Protein AF-A0A975CK71-F1 (afdb_monomer)

Organism: NCBI:txid2816950

Nearest PDB structures (foldseek):
  4v8p-assembly4_GO  TM=2.551E-01  e=8.792E+00  Tetrahymena thermophila

Structure (mmCIF, N/CA/C/O backbone):
data_AF-A0A975CK71-F1
#
_entry.id   AF-A0A975CK71-F1
#
loop_
_atom_site.group_PDB
_atom_site.id
_atom_site.type_symbol
_atom_site.label_atom_id
_atom_site.label_alt_id
_atom_site.label_comp_id
_atom_site.label_asym_id
_atom_site.label_entity_id
_atom_site.label_seq_id
_atom_site.pdbx_PDB_ins_code
_atom_site.Cartn_x
_atom_site.Cartn_y
_atom_site.Cartn_z
_atom_site.occupancy
_atom_site.B_iso_or_equiv
_atom_site.auth_seq_id
_atom_site.auth_comp_id
_atom_site.auth_asym_id
_atom_site.auth_atom_id
_atom_site.pdbx_PDB_model_num
ATOM 1 N N . MET A 1 1 ? -36.640 5.475 6.761 1.00 58.59 1 MET A N 1
ATOM 2 C CA . MET A 1 1 ? -35.619 4.919 5.843 1.00 58.59 1 MET A CA 1
ATOM 3 C C . MET A 1 1 ? -35.697 3.401 5.918 1.00 58.59 1 MET A C 1
ATOM 5 O O . MET A 1 1 ? -35.892 2.896 7.014 1.00 58.59 1 MET A O 1
ATOM 9 N N . ARG A 1 2 ? -35.644 2.680 4.790 1.00 68.12 2 ARG A N 1
ATOM 10 C CA . ARG A 1 2 ? -35.627 1.202 4.810 1.00 68.12 2 ARG A CA 1
ATOM 11 C C . ARG A 1 2 ? -34.257 0.710 5.313 1.00 68.12 2 ARG A C 1
ATOM 13 O O . ARG A 1 2 ? -33.280 1.373 4.976 1.00 68.12 2 ARG A O 1
ATOM 20 N N . PRO A 1 3 ? -34.166 -0.407 6.059 1.00 77.38 3 PRO A N 1
ATOM 21 C CA . PRO A 1 3 ? -32.889 -0.963 6.523 1.00 77.38 3 PRO A CA 1
ATOM 22 C C . PRO A 1 3 ? -32.058 -1.524 5.361 1.00 77.38 3 PRO A C 1
ATOM 24 O O . PRO A 1 3 ? -32.642 -1.908 4.338 1.00 77.38 3 PRO A O 1
ATOM 27 N N . PHE A 1 4 ? -30.723 -1.477 5.441 1.00 78.75 4 PHE A N 1
ATOM 28 C CA . PHE A 1 4 ? -29.833 -2.049 4.418 1.00 78.75 4 PHE A CA 1
ATOM 29 C C . PHE A 1 4 ? -29.981 -3.566 4.374 1.00 78.75 4 PHE A C 1
ATOM 31 O O . PHE A 1 4 ? -30.106 -4.227 5.398 1.00 78.75 4 PHE A O 1
ATOM 38 N N . THR A 1 5 ? -29.984 -4.117 3.169 1.00 83.19 5 THR A N 1
ATOM 39 C CA . THR A 1 5 ? -30.008 -5.555 2.918 1.00 83.19 5 THR A CA 1
ATOM 40 C C . THR A 1 5 ? -28.645 -6.009 2.391 1.00 83.19 5 THR A C 1
ATOM 42 O O . THR A 1 5 ? -27.888 -5.190 1.868 1.00 83.19 5 THR A O 1
ATOM 45 N N . PRO A 1 6 ? -28.293 -7.301 2.517 1.00 80.88 6 PRO A N 1
ATOM 46 C CA . PRO A 1 6 ? -26.999 -7.813 2.062 1.00 80.88 6 PRO A CA 1
ATOM 47 C C . PRO A 1 6 ? -26.729 -7.579 0.568 1.00 80.88 6 PRO A C 1
ATOM 49 O O . PRO A 1 6 ? -25.573 -7.492 0.164 1.00 80.88 6 PRO A O 1
ATOM 52 N N . ASP A 1 7 ? -27.783 -7.480 -0.239 1.00 81.94 7 ASP A N 1
ATOM 53 C CA . ASP A 1 7 ? -27.722 -7.310 -1.692 1.00 81.94 7 ASP A CA 1
ATOM 54 C C . ASP A 1 7 ? -27.688 -5.831 -2.120 1.00 81.94 7 ASP A C 1
ATOM 56 O O . ASP A 1 7 ? -27.489 -5.523 -3.294 1.00 81.94 7 ASP A O 1
ATOM 60 N N . ASP A 1 8 ? -27.838 -4.897 -1.175 1.00 80.88 8 ASP A N 1
ATOM 61 C CA . ASP A 1 8 ? -27.745 -3.472 -1.468 1.00 80.88 8 ASP A CA 1
ATOM 62 C C . ASP A 1 8 ? -26.309 -3.062 -1.801 1.00 80.88 8 ASP A C 1
ATOM 64 O O . ASP A 1 8 ? -25.348 -3.517 -1.180 1.00 80.88 8 ASP A O 1
ATOM 68 N N . VAL A 1 9 ? -26.170 -2.133 -2.747 1.00 84.31 9 VAL A N 1
ATOM 69 C CA . VAL A 1 9 ? -24.885 -1.538 -3.122 1.00 84.31 9 VAL A CA 1
ATOM 70 C C . VAL A 1 9 ? -24.791 -0.142 -2.500 1.00 84.31 9 VAL A C 1
ATOM 72 O O . VAL A 1 9 ? -25.422 0.803 -2.992 1.00 84.31 9 VAL A O 1
ATOM 75 N N . PRO A 1 10 ? -24.059 0.026 -1.385 1.00 83.62 10 PRO A N 1
ATOM 76 C CA . PRO A 1 10 ? -23.845 1.335 -0.796 1.00 83.62 10 PRO A CA 1
ATOM 77 C C . PRO A 1 10 ? -22.909 2.168 -1.675 1.00 83.62 10 PRO A C 1
ATOM 79 O O . PRO A 1 10 ? -21.884 1.690 -2.164 1.00 83.62 10 PRO A O 1
ATOM 82 N N . ALA A 1 11 ? -23.233 3.447 -1.825 1.00 83.38 11 ALA A N 1
ATOM 83 C CA . ALA A 1 11 ? -22.405 4.443 -2.491 1.00 83.38 11 ALA A CA 1
ATOM 84 C C . ALA A 1 11 ? -22.159 5.622 -1.547 1.00 83.38 11 ALA A C 1
ATOM 86 O O . ALA A 1 11 ? -23.058 6.036 -0.817 1.00 83.38 11 ALA A O 1
ATOM 87 N N . LYS A 1 12 ? -20.935 6.157 -1.543 1.00 83.44 12 LYS A N 1
ATOM 88 C CA . LYS A 1 12 ? -20.590 7.325 -0.728 1.00 83.44 12 LYS A CA 1
ATOM 89 C C . LYS A 1 12 ? -21.330 8.562 -1.221 1.00 83.44 12 LYS A C 1
ATOM 91 O O . LYS A 1 12 ? -21.313 8.861 -2.411 1.00 83.44 12 LYS A O 1
ATOM 96 N N . ILE A 1 13 ? -21.868 9.329 -0.284 1.00 76.31 13 ILE A N 1
ATOM 97 C CA . ILE A 1 13 ? -22.289 10.706 -0.521 1.00 76.31 13 ILE A CA 1
ATOM 98 C C . ILE A 1 13 ? -21.034 11.565 -0.313 1.00 76.31 13 ILE A C 1
ATOM 100 O O . ILE A 1 13 ? -20.412 11.508 0.746 1.00 76.31 13 ILE A O 1
ATOM 104 N N . GLY A 1 14 ? -20.588 12.282 -1.347 1.00 60.97 14 GLY A N 1
ATOM 105 C CA . GLY A 1 14 ? -19.399 13.134 -1.251 1.00 60.97 14 GLY A CA 1
ATOM 106 C C . GLY A 1 14 ? -19.548 14.185 -0.145 1.00 60.97 14 GLY A C 1
ATOM 107 O O . GLY A 1 14 ? -20.605 14.796 -0.016 1.00 60.97 14 GLY A O 1
ATOM 108 N N . GLY A 1 15 ? -18.500 14.391 0.658 1.00 64.25 15 GLY A N 1
ATOM 109 C CA . GLY A 1 15 ? -18.511 15.341 1.772 1.00 64.25 15 GLY A CA 1
ATOM 110 C C . GLY A 1 15 ? -17.315 15.176 2.719 1.00 64.25 15 GLY A C 1
ATOM 111 O O . GLY A 1 15 ? -16.567 14.201 2.597 1.00 64.25 15 GLY A O 1
ATOM 112 N N . PRO A 1 16 ? -17.099 16.127 3.649 1.00 60.50 16 PRO A N 1
ATOM 113 C CA . PRO A 1 16 ? -16.027 16.044 4.635 1.00 60.50 16 PRO A CA 1
ATOM 114 C C . PRO A 1 16 ? -16.255 14.859 5.581 1.00 60.50 16 PRO A C 1
ATOM 116 O O . PRO A 1 16 ? -17.356 14.643 6.085 1.00 60.50 16 PRO A O 1
ATOM 119 N N . MET A 1 17 ? -15.204 14.076 5.813 1.00 66.19 17 MET A N 1
ATOM 120 C CA . MET A 1 17 ? -15.276 12.858 6.615 1.00 66.19 17 MET A CA 1
ATOM 121 C C . MET A 1 17 ? -15.319 13.212 8.111 1.00 66.19 17 MET A C 1
ATOM 123 O O . MET A 1 17 ? -14.368 13.818 8.605 1.00 66.19 17 MET A O 1
ATOM 127 N N . PRO A 1 18 ? -16.380 12.851 8.858 1.00 67.12 18 PRO A N 1
ATOM 128 C CA . PRO A 1 18 ? -16.488 13.249 10.255 1.00 67.12 18 PRO A CA 1
ATOM 129 C C . PRO A 1 18 ? -15.442 12.526 11.114 1.00 67.12 18 PRO A C 1
ATOM 131 O O . PRO A 1 18 ? -15.333 11.295 11.102 1.00 67.12 18 PRO A O 1
ATOM 134 N N . HIS A 1 19 ? -14.670 13.303 11.878 1.00 66.06 19 HIS A N 1
ATOM 135 C CA . HIS A 1 19 ? -13.569 12.802 12.709 1.00 66.06 19 HIS A CA 1
ATOM 136 C C . HIS A 1 19 ? -14.040 11.921 13.877 1.00 66.06 19 HIS A C 1
ATOM 138 O O . HIS A 1 19 ? -13.281 11.070 14.338 1.00 66.06 19 HIS A O 1
ATOM 144 N N . GLU A 1 20 ? -15.299 12.063 14.293 1.00 75.62 20 GLU A N 1
ATOM 145 C CA . GLU A 1 20 ? -15.920 11.348 15.418 1.00 75.62 20 GLU A CA 1
ATOM 146 C C . GLU A 1 20 ? -16.367 9.915 15.081 1.00 75.62 20 GLU A C 1
ATOM 148 O O . GLU A 1 20 ? -16.940 9.223 15.921 1.00 75.62 20 GLU A O 1
ATOM 153 N N . LEU A 1 21 ? -16.148 9.443 13.849 1.00 75.56 21 LEU A N 1
ATOM 154 C CA . LEU A 1 21 ? -16.497 8.071 13.491 1.00 75.56 21 LEU A CA 1
ATOM 155 C C . LEU A 1 21 ? -15.487 7.055 14.045 1.00 75.56 21 LEU A C 1
ATOM 157 O O . LEU A 1 21 ? -14.275 7.256 13.893 1.00 75.56 21 LEU A O 1
ATOM 161 N N . PRO A 1 22 ? -15.972 5.912 14.569 1.00 80.12 22 PRO A N 1
ATOM 162 C CA . PRO A 1 22 ? -15.142 4.750 14.855 1.00 80.12 22 PRO A CA 1
ATOM 163 C C . PRO A 1 22 ? -14.257 4.389 13.660 1.00 80.12 22 PRO A C 1
ATOM 165 O O . PRO A 1 22 ? -14.681 4.461 12.501 1.00 80.12 22 PRO A O 1
ATOM 168 N N . ILE A 1 23 ? -13.019 3.978 13.936 1.00 80.88 23 ILE A N 1
ATOM 169 C CA . ILE A 1 23 ? -12.019 3.696 12.898 1.00 80.88 23 ILE A CA 1
ATOM 170 C C . ILE A 1 23 ? -12.494 2.629 11.900 1.00 80.88 23 ILE A C 1
ATOM 172 O O . ILE A 1 23 ? -12.220 2.740 10.708 1.00 80.88 23 ILE A O 1
ATOM 176 N N . GLN A 1 24 ? -13.297 1.676 12.369 1.00 81.62 24 GLN A N 1
ATOM 177 C CA . GLN A 1 24 ? -13.903 0.606 11.582 1.00 81.62 24 GLN A CA 1
ATOM 178 C C . GLN A 1 24 ? -14.911 1.156 10.563 1.00 81.62 24 GLN A C 1
ATOM 180 O O . GLN A 1 24 ? -14.908 0.756 9.402 1.00 81.62 24 GLN A O 1
ATOM 185 N N . LEU A 1 25 ? -15.730 2.137 10.959 1.00 79.56 25 LEU A N 1
ATOM 186 C CA . LEU A 1 25 ? -16.690 2.788 10.061 1.00 79.56 25 LEU A CA 1
ATOM 187 C C . LEU A 1 25 ? -15.996 3.690 9.043 1.00 79.56 25 LEU A C 1
ATOM 189 O O . LEU A 1 25 ? -16.461 3.826 7.914 1.00 79.56 25 LEU A O 1
ATOM 193 N N . ARG A 1 26 ? -14.852 4.273 9.412 1.00 79.44 26 ARG A N 1
ATOM 194 C CA . ARG A 1 26 ? -14.010 5.025 8.477 1.00 79.44 26 ARG A CA 1
ATOM 195 C C . ARG A 1 26 ? -13.395 4.120 7.413 1.00 79.44 26 ARG A C 1
ATOM 197 O O . ARG A 1 26 ? -13.435 4.464 6.236 1.00 79.44 26 ARG A O 1
ATOM 204 N N . GLN A 1 27 ? -12.878 2.961 7.814 1.00 80.12 27 GLN A N 1
ATOM 205 C CA . GLN A 1 27 ? -12.380 1.942 6.885 1.00 80.12 27 GLN A CA 1
ATOM 206 C C . GLN A 1 27 ? -13.496 1.435 5.971 1.00 80.12 27 GLN A C 1
ATOM 208 O O . GLN A 1 27 ? -13.318 1.398 4.755 1.00 80.12 27 GLN A O 1
ATOM 213 N N . LEU A 1 28 ? -14.673 1.149 6.538 1.00 82.62 28 LEU A N 1
ATOM 214 C CA . LEU A 1 28 ? -15.844 0.779 5.755 1.00 82.62 28 LEU A CA 1
ATOM 215 C C . LEU A 1 28 ? -16.182 1.857 4.726 1.00 82.62 28 LEU A C 1
ATOM 217 O O . LEU A 1 28 ? -16.344 1.539 3.552 1.00 82.62 28 LEU A O 1
ATOM 221 N N . LEU A 1 29 ? -16.228 3.130 5.137 1.00 80.56 29 LEU A N 1
ATOM 222 C CA . LEU A 1 29 ? -16.451 4.233 4.213 1.00 80.56 29 LEU A CA 1
ATOM 223 C C . LEU A 1 29 ? -15.431 4.181 3.092 1.00 80.56 29 LEU A C 1
ATOM 225 O O . LEU A 1 29 ? -15.866 4.114 1.957 1.00 80.56 29 LEU A O 1
ATOM 229 N N . VAL A 1 30 ? -14.120 4.132 3.360 1.00 80.31 30 VAL A N 1
ATOM 230 C CA . VAL A 1 30 ? -13.074 4.036 2.319 1.00 80.31 30 VAL A CA 1
ATOM 231 C C . VAL A 1 30 ? -13.395 2.955 1.280 1.00 80.31 30 VAL A C 1
ATOM 233 O O . VAL A 1 30 ? -13.313 3.243 0.088 1.00 80.31 30 VAL A O 1
ATOM 236 N N . MET A 1 31 ? -13.871 1.790 1.713 1.00 80.19 31 MET A N 1
ATOM 237 C CA . MET A 1 31 ? -14.202 0.654 0.846 1.00 80.19 31 MET A CA 1
ATOM 238 C C . MET A 1 31 ? -15.536 0.795 0.095 1.00 80.19 31 MET A C 1
ATOM 240 O O . MET A 1 31 ? -15.698 0.214 -0.976 1.00 80.19 31 MET A O 1
ATOM 244 N N . VAL A 1 32 ? -16.481 1.584 0.612 1.00 82.94 32 VAL A N 1
ATOM 245 C CA . VAL A 1 32 ? -17.738 1.908 -0.071 1.00 82.94 32 VAL A CA 1
ATOM 246 C C . VAL A 1 32 ? -17.441 2.800 -1.282 1.00 82.94 32 VAL A C 1
ATOM 248 O O . VAL A 1 32 ? -16.995 3.943 -1.150 1.00 82.94 32 VAL A O 1
ATOM 251 N N . ASN A 1 33 ? -17.689 2.276 -2.480 1.00 76.94 33 ASN A N 1
ATOM 252 C CA . ASN A 1 33 ? -17.453 2.958 -3.756 1.00 76.94 33 ASN A CA 1
ATOM 253 C C . ASN A 1 33 ? -18.640 2.861 -4.733 1.00 76.94 33 ASN A C 1
ATOM 255 O O . ASN A 1 33 ? -18.518 3.303 -5.871 1.00 76.94 33 ASN A O 1
ATOM 259 N N . GLY A 1 34 ? -19.773 2.282 -4.318 1.00 77.06 34 GLY A N 1
ATOM 260 C CA . GLY A 1 34 ? -20.923 2.073 -5.200 1.00 77.06 34 GLY A CA 1
ATOM 261 C C . GLY A 1 34 ? -20.786 0.892 -6.164 1.00 77.06 34 GLY A C 1
ATOM 262 O O . GLY A 1 34 ? -21.580 0.800 -7.093 1.00 77.06 34 GLY A O 1
ATOM 263 N N . SER A 1 35 ? -19.796 0.007 -5.988 1.00 77.12 35 SER A N 1
ATOM 264 C CA . SER A 1 35 ? -19.597 -1.164 -6.863 1.00 77.12 35 SER A CA 1
ATOM 265 C C . SER A 1 35 ? -19.743 -2.513 -6.160 1.00 77.12 35 SER A C 1
ATOM 267 O O . SER A 1 35 ? -19.926 -3.514 -6.841 1.00 77.12 35 SER A O 1
ATOM 269 N N . ARG A 1 36 ? -19.633 -2.560 -4.828 1.00 81.19 36 ARG A N 1
ATOM 270 C CA . ARG A 1 36 ? -19.696 -3.800 -4.037 1.00 81.19 36 ARG A CA 1
ATOM 271 C C . ARG A 1 36 ? -20.958 -3.831 -3.194 1.00 81.19 36 ARG A C 1
ATOM 273 O O . ARG A 1 36 ? -21.323 -2.810 -2.613 1.00 81.19 36 ARG A O 1
ATOM 280 N N . SER A 1 37 ? -21.582 -4.997 -3.102 1.00 84.62 37 SER A N 1
ATOM 281 C CA . SER A 1 37 ? -22.727 -5.237 -2.223 1.00 84.62 37 SER A CA 1
ATOM 282 C C . SER A 1 37 ? -22.327 -5.220 -0.743 1.00 84.62 37 SER A C 1
ATOM 284 O O . SER A 1 37 ? -21.169 -5.463 -0.389 1.00 84.62 37 SER A O 1
ATOM 286 N N . VAL A 1 38 ? -23.288 -4.982 0.154 1.00 84.06 38 VAL A N 1
ATOM 287 C CA . VAL A 1 38 ? -23.079 -5.082 1.610 1.00 84.06 38 VAL A CA 1
ATOM 288 C C . VAL A 1 38 ? -22.519 -6.455 1.996 1.00 84.06 38 VAL A C 1
ATOM 290 O O . VAL A 1 38 ? -21.614 -6.534 2.824 1.00 84.06 38 VAL A O 1
ATOM 293 N N . ARG A 1 39 ? -22.991 -7.536 1.365 1.00 82.31 39 ARG A N 1
ATOM 294 C CA . ARG A 1 39 ? -22.497 -8.901 1.593 1.00 82.31 39 ARG A CA 1
ATOM 295 C C . ARG A 1 39 ? -21.013 -9.036 1.264 1.00 82.31 39 ARG A C 1
ATOM 297 O O . ARG A 1 39 ? -20.262 -9.575 2.073 1.00 82.31 39 ARG A O 1
ATOM 304 N N . GLU A 1 40 ? -20.580 -8.520 0.117 1.00 82.12 40 GLU A N 1
ATOM 305 C CA . GLU A 1 40 ? -19.164 -8.523 -0.266 1.00 82.12 40 GLU A CA 1
ATOM 306 C C . GLU A 1 40 ? -18.326 -7.675 0.696 1.00 82.12 40 GLU A C 1
ATOM 308 O O . GLU A 1 40 ? -17.242 -8.091 1.104 1.00 82.12 40 GLU A O 1
ATOM 313 N N . LEU A 1 41 ? -18.846 -6.518 1.119 1.00 83.81 41 LEU A N 1
ATOM 314 C CA . LEU A 1 41 ? -18.185 -5.647 2.093 1.00 83.81 41 LEU A CA 1
ATOM 315 C C . LEU A 1 41 ? -18.006 -6.315 3.463 1.00 83.81 41 LEU A C 1
ATOM 317 O O . LEU A 1 41 ? -16.935 -6.203 4.056 1.00 83.81 41 LEU A O 1
ATOM 321 N N . LEU A 1 42 ? -19.009 -7.059 3.933 1.00 83.81 42 LEU A N 1
ATOM 322 C CA . LEU A 1 42 ? -18.936 -7.836 5.174 1.00 83.81 42 LEU A CA 1
ATOM 323 C C . LEU A 1 42 ? -17.983 -9.033 5.048 1.00 83.81 42 LEU A C 1
ATOM 325 O O . LEU A 1 42 ? -17.244 -9.338 5.984 1.00 83.81 42 LEU A O 1
ATOM 329 N N . SER A 1 43 ? -17.942 -9.678 3.878 1.00 84.00 43 SER A N 1
ATOM 330 C CA . SER A 1 43 ? -17.073 -10.836 3.626 1.00 84.00 43 SER A CA 1
ATOM 331 C C . SER A 1 43 ? -15.573 -10.511 3.671 1.00 84.00 43 SER A C 1
ATOM 333 O O . SER A 1 43 ? -14.758 -11.400 3.895 1.00 84.00 43 SER A O 1
ATOM 335 N N . MET A 1 44 ? -15.200 -9.232 3.542 1.00 80.00 44 MET A N 1
ATOM 336 C CA . MET A 1 44 ? -13.811 -8.771 3.667 1.00 80.00 44 MET A CA 1
ATOM 337 C C . MET A 1 44 ? -13.279 -8.754 5.109 1.00 80.00 44 MET A C 1
ATOM 339 O O . MET A 1 44 ? -12.121 -8.405 5.325 1.00 80.00 44 MET A O 1
ATOM 343 N N . GLY A 1 45 ? -14.089 -9.146 6.099 1.00 70.06 45 GLY A N 1
ATOM 344 C CA . GLY A 1 45 ? -13.604 -9.426 7.453 1.00 70.06 45 GLY A CA 1
ATOM 345 C C . GLY A 1 45 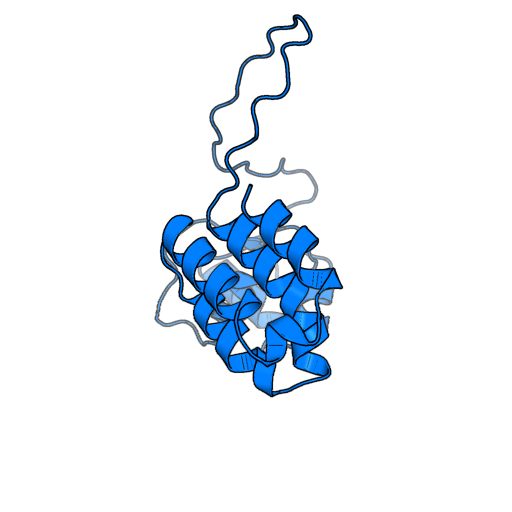? -13.274 -8.185 8.286 1.00 70.06 45 GLY A C 1
ATOM 346 O O . GLY A 1 45 ? -12.445 -8.259 9.196 1.00 70.06 45 GLY A O 1
ATOM 347 N N . LEU A 1 46 ? -13.915 -7.044 8.007 1.00 75.12 46 LEU A N 1
ATOM 348 C CA . LEU A 1 46 ? -13.797 -5.848 8.844 1.00 75.12 46 LEU A CA 1
ATOM 349 C C . LEU A 1 46 ? -14.352 -6.138 10.247 1.00 75.12 46 LEU A C 1
ATOM 351 O O . LEU A 1 46 ? -15.560 -6.265 10.446 1.00 75.12 46 LEU A O 1
ATOM 355 N N . ARG A 1 47 ? -13.463 -6.240 11.241 1.00 73.69 47 ARG A N 1
ATOM 356 C CA . ARG A 1 47 ? -13.861 -6.486 12.634 1.00 73.69 47 ARG A CA 1
ATOM 357 C C . ARG A 1 47 ? -14.746 -5.349 13.144 1.00 73.69 47 ARG A C 1
ATOM 359 O O . ARG A 1 47 ? -14.339 -4.193 13.099 1.00 73.69 47 ARG A O 1
ATOM 366 N N . GLY A 1 48 ? -15.918 -5.690 13.678 1.00 72.94 48 GLY A N 1
ATOM 367 C CA . GLY A 1 48 ? -16.859 -4.723 14.256 1.00 72.94 48 GLY A CA 1
ATOM 368 C C . GLY A 1 48 ? -17.705 -3.962 13.232 1.00 72.94 48 GLY A C 1
ATOM 369 O O . GLY A 1 48 ? -18.305 -2.951 13.585 1.00 72.94 48 GLY A O 1
ATOM 370 N N . VAL A 1 49 ? -17.741 -4.420 11.976 1.00 79.56 49 VAL A N 1
ATOM 371 C CA . VAL A 1 49 ? -18.684 -3.935 10.967 1.00 79.56 49 VAL A CA 1
ATOM 372 C C . VAL A 1 49 ? -19.815 -4.944 10.822 1.00 79.56 49 VAL A C 1
ATOM 374 O O . VAL A 1 49 ? -19.587 -6.104 10.491 1.00 79.56 49 VAL A O 1
ATOM 377 N N . GLU A 1 50 ? -21.038 -4.480 11.045 1.00 85.25 50 GLU A N 1
ATOM 378 C CA . GLU A 1 50 ? -22.258 -5.275 10.929 1.00 85.25 50 GLU A CA 1
ATOM 379 C C . GLU A 1 50 ? -23.232 -4.602 9.960 1.00 85.25 50 GLU A C 1
ATOM 381 O O . GLU A 1 50 ? -23.034 -3.462 9.541 1.00 85.25 50 GLU A O 1
ATOM 386 N N . LEU A 1 51 ? -24.327 -5.282 9.614 1.00 82.38 51 LEU A N 1
ATOM 387 C CA . LEU A 1 51 ? -25.367 -4.722 8.744 1.00 82.38 51 LEU A CA 1
ATOM 388 C C . LEU A 1 51 ? -25.866 -3.352 9.257 1.00 82.38 51 LEU A C 1
ATOM 390 O O . LEU A 1 51 ? -25.974 -2.397 8.491 1.00 82.38 51 LEU A O 1
ATOM 394 N N . ALA A 1 52 ? -26.040 -3.225 10.578 1.00 83.38 52 ALA A N 1
ATOM 395 C CA . ALA A 1 52 ? -26.464 -1.993 11.246 1.00 83.38 52 ALA A CA 1
ATOM 396 C C . ALA A 1 52 ? -25.481 -0.817 11.067 1.00 83.38 52 ALA A C 1
ATOM 398 O O . ALA A 1 52 ? -25.872 0.349 11.156 1.00 83.38 52 ALA A O 1
ATOM 399 N N . SER A 1 53 ? -24.204 -1.094 10.781 1.00 83.81 53 SER A N 1
ATOM 400 C CA . SER A 1 53 ? -23.203 -0.066 10.489 1.00 83.81 53 SER A CA 1
ATOM 401 C C . SER A 1 53 ? -23.534 0.709 9.210 1.00 83.81 53 SER A C 1
ATOM 403 O O . SER A 1 53 ? -23.307 1.917 9.146 1.00 83.81 53 SER A O 1
ATOM 405 N N . PHE A 1 54 ? -24.112 0.044 8.206 1.00 83.12 54 PHE A N 1
ATOM 406 C CA . PHE A 1 54 ? -24.522 0.677 6.950 1.00 83.12 54 PHE A CA 1
ATOM 407 C C . PHE A 1 54 ? -25.740 1.579 7.153 1.00 83.12 54 PHE A C 1
ATOM 409 O O . PHE A 1 54 ? -25.775 2.699 6.642 1.00 83.12 54 PHE A O 1
ATOM 416 N N . ASP A 1 55 ? -26.696 1.144 7.974 1.00 81.25 55 ASP A N 1
ATOM 417 C CA . ASP A 1 55 ? -27.837 1.973 8.362 1.00 81.25 55 ASP A CA 1
ATOM 418 C C . ASP A 1 55 ? -27.393 3.233 9.108 1.00 81.25 55 ASP A C 1
ATOM 420 O O . ASP A 1 55 ? -27.837 4.334 8.778 1.00 81.25 55 ASP A O 1
ATOM 424 N N . MET A 1 56 ? -26.450 3.104 10.045 1.00 81.25 56 MET A N 1
ATOM 425 C CA . MET A 1 56 ? -25.893 4.243 10.777 1.00 81.25 56 MET A CA 1
ATOM 426 C C . MET A 1 56 ? -25.178 5.235 9.849 1.00 81.25 56 MET A C 1
ATOM 428 O O . MET A 1 56 ? -25.377 6.446 9.959 1.00 81.25 56 MET A O 1
ATOM 432 N N . LEU A 1 57 ? -24.361 4.743 8.913 1.00 81.75 57 LEU A N 1
ATOM 433 C CA . LEU A 1 57 ? -23.683 5.592 7.929 1.00 81.75 57 LEU A CA 1
ATOM 434 C C . LEU A 1 57 ? -24.675 6.285 6.988 1.00 81.75 57 LEU A C 1
ATOM 436 O O . LEU A 1 57 ? -24.445 7.426 6.583 1.00 81.75 57 LEU A O 1
ATOM 440 N N . SER A 1 58 ? -25.786 5.628 6.662 1.00 82.19 58 SER A N 1
ATOM 441 C CA . SER A 1 58 ? -26.816 6.208 5.806 1.00 82.19 58 SER A CA 1
ATOM 442 C C . SER A 1 58 ? -27.649 7.268 6.518 1.00 82.19 58 SER A C 1
ATOM 444 O O . SER A 1 58 ? -27.893 8.330 5.951 1.00 82.19 58 SER A O 1
ATOM 446 N N . GLN A 1 59 ? -27.997 7.043 7.787 1.00 80.12 59 GLN A N 1
ATOM 447 C CA . GLN A 1 59 ? -28.650 8.048 8.632 1.00 80.12 59 GLN A CA 1
ATOM 448 C C . GLN A 1 59 ? -27.777 9.291 8.830 1.00 80.12 59 GLN A C 1
ATOM 450 O O . GLN A 1 59 ? -28.290 10.404 8.886 1.00 80.12 59 GLN A O 1
ATOM 455 N N . ARG A 1 60 ? -26.452 9.113 8.884 1.00 75.12 60 ARG A N 1
ATOM 456 C CA . ARG A 1 60 ? -25.482 10.216 8.933 1.00 75.12 60 ARG A CA 1
ATOM 457 C C . ARG A 1 60 ? -25.247 10.891 7.577 1.00 75.12 60 ARG A C 1
ATOM 459 O O . ARG A 1 60 ? -24.408 11.780 7.493 1.00 75.12 60 ARG A O 1
ATOM 466 N N . GLY A 1 61 ? -25.954 10.475 6.524 1.00 76.38 61 GLY A N 1
ATOM 467 C CA . GLY A 1 61 ? -25.834 11.060 5.189 1.00 76.38 61 GLY A CA 1
ATOM 468 C C . GLY A 1 61 ? -24.478 10.811 4.529 1.00 76.38 61 GLY A C 1
ATOM 469 O O . GLY A 1 61 ? -24.078 11.582 3.666 1.00 76.38 61 GLY A O 1
ATOM 470 N N . LEU A 1 62 ? -23.760 9.757 4.929 1.00 81.19 62 LEU A N 1
ATOM 471 C CA . LEU A 1 62 ? -22.426 9.437 4.408 1.00 81.19 62 LEU A CA 1
ATOM 472 C C . LEU A 1 62 ? -22.475 8.412 3.280 1.00 81.19 62 LEU A C 1
ATOM 474 O O . LEU A 1 62 ? -21.587 8.378 2.428 1.00 81.19 62 LEU A O 1
ATOM 478 N N . ILE A 1 63 ? -23.512 7.574 3.270 1.00 82.69 63 ILE A N 1
ATOM 479 C CA . ILE A 1 63 ? -23.773 6.625 2.194 1.00 82.69 63 ILE A CA 1
ATOM 480 C C . ILE A 1 63 ? -25.247 6.655 1.796 1.0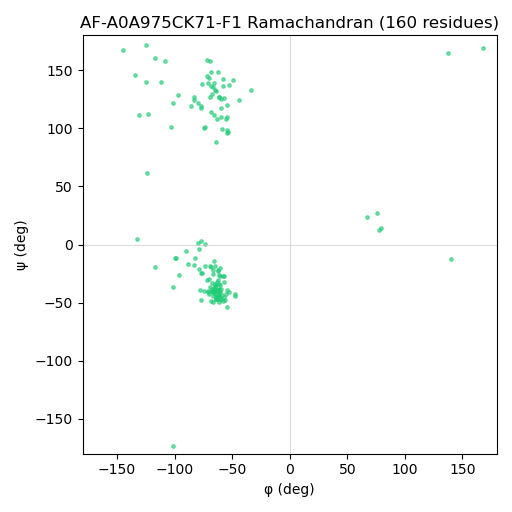0 82.69 63 ILE A C 1
ATOM 482 O O . ILE A 1 63 ? -26.137 6.810 2.634 1.00 82.69 63 ILE A O 1
ATOM 486 N N . HIS A 1 64 ? -25.516 6.458 0.514 1.00 83.12 64 HIS A N 1
ATOM 487 C CA . HIS A 1 64 ? -26.852 6.180 0.016 1.00 83.12 64 HIS A CA 1
ATOM 488 C C . HIS A 1 64 ? -26.897 4.795 -0.614 1.00 83.12 64 HIS A C 1
ATOM 490 O O . HIS A 1 64 ? -25.882 4.207 -0.991 1.00 83.12 64 HIS A O 1
ATOM 496 N N . ARG A 1 65 ? -28.111 4.275 -0.736 1.00 75.94 65 ARG A N 1
ATOM 497 C CA . ARG A 1 65 ? -28.378 3.068 -1.502 1.00 75.94 65 ARG A CA 1
ATOM 498 C C . ARG A 1 65 ? -28.358 3.462 -2.975 1.00 75.94 65 ARG A C 1
ATOM 500 O O . ARG A 1 65 ? -29.134 4.331 -3.384 1.00 75.94 65 ARG A O 1
ATOM 507 N N . ALA A 1 66 ? -27.434 2.918 -3.758 1.00 63.91 66 ALA A N 1
ATOM 508 C CA . ALA A 1 66 ? -27.483 3.101 -5.199 1.00 63.91 66 ALA A CA 1
ATOM 509 C C . ALA A 1 66 ? -28.630 2.228 -5.717 1.00 63.91 66 ALA A C 1
ATOM 511 O O . ALA A 1 66 ? -28.513 1.008 -5.788 1.00 63.91 66 ALA A O 1
ATOM 512 N N . SER A 1 67 ? -29.780 2.842 -6.001 1.00 50.03 67 SER A N 1
ATOM 513 C CA . SER A 1 67 ? -30.869 2.136 -6.674 1.00 50.03 67 SER A CA 1
ATOM 514 C C . SER A 1 67 ? -30.352 1.695 -8.040 1.00 50.03 67 SER A C 1
ATOM 516 O O . SER A 1 67 ? -29.829 2.528 -8.786 1.00 50.03 67 SER A O 1
ATOM 518 N N . ALA A 1 68 ? -30.473 0.402 -8.351 1.00 44.75 68 ALA A N 1
ATOM 519 C CA . ALA A 1 68 ? -30.147 -0.157 -9.658 1.00 44.75 68 ALA A CA 1
ATOM 520 C C . ALA A 1 68 ? -30.924 0.621 -10.734 1.00 44.75 68 ALA A C 1
ATOM 522 O O . ALA A 1 68 ? -32.127 0.435 -10.894 1.00 44.75 68 ALA A O 1
ATOM 523 N N . GLY A 1 69 ? -30.267 1.583 -11.384 1.00 40.06 69 GLY A N 1
ATOM 524 C CA . GLY A 1 69 ? -30.899 2.499 -12.336 1.00 40.06 69 GLY A CA 1
ATOM 525 C C . GLY A 1 69 ? -30.433 3.955 -12.264 1.00 40.06 69 GLY A C 1
ATOM 526 O O . GLY A 1 69 ? -30.703 4.705 -13.197 1.00 40.06 69 GLY A O 1
ATOM 527 N N . ALA A 1 70 ? -29.709 4.378 -11.223 1.00 36.53 70 ALA A N 1
ATOM 528 C CA . ALA A 1 70 ? -29.099 5.708 -11.220 1.00 36.53 70 ALA A CA 1
ATOM 529 C C . ALA A 1 70 ? -27.761 5.678 -11.988 1.00 36.53 70 ALA A C 1
ATOM 531 O O . ALA A 1 70 ? -26.895 4.867 -11.644 1.00 36.53 70 ALA A O 1
ATOM 532 N N . PRO A 1 71 ? -27.565 6.527 -13.019 1.00 39.56 71 PRO A N 1
ATOM 533 C CA . PRO A 1 71 ? -26.293 6.605 -13.722 1.00 39.56 71 PRO A CA 1
ATOM 534 C C . PRO A 1 71 ? -25.193 6.948 -12.710 1.00 39.56 71 PRO A C 1
ATOM 536 O O . PRO A 1 71 ? -25.445 7.729 -11.787 1.00 39.56 71 PRO A O 1
ATOM 539 N N . PRO A 1 72 ? -23.985 6.373 -12.849 1.00 42.38 72 PRO A N 1
ATOM 540 C CA . PRO A 1 72 ? -22.888 6.686 -11.950 1.00 42.38 72 PRO A CA 1
ATOM 541 C C . PRO A 1 72 ? -22.704 8.199 -11.968 1.00 42.38 72 PRO A C 1
ATOM 543 O O . PRO A 1 72 ? -22.479 8.782 -13.033 1.00 42.38 72 PRO A O 1
ATOM 546 N N . VAL A 1 73 ? -22.844 8.835 -10.802 1.00 44.94 73 VAL A N 1
ATOM 547 C CA . VAL A 1 73 ? -22.513 10.246 -10.616 1.00 44.94 73 VAL A CA 1
ATOM 548 C C . VAL A 1 73 ? -21.013 10.347 -10.851 1.00 44.94 73 VAL A C 1
ATOM 550 O O . VAL A 1 73 ? -20.193 10.178 -9.952 1.00 44.94 73 VAL A O 1
ATOM 553 N N . ARG A 1 74 ? -20.660 10.541 -12.124 1.00 40.94 74 ARG A N 1
ATOM 554 C CA . ARG A 1 74 ? -19.356 10.998 -12.562 1.00 40.94 74 ARG A CA 1
ATOM 555 C C . ARG A 1 74 ? -19.126 12.298 -11.812 1.00 40.94 74 ARG A C 1
ATOM 557 O O . ARG A 1 74 ? -19.766 13.305 -12.107 1.00 40.94 74 ARG A O 1
ATOM 564 N N . ALA A 1 75 ? -18.217 12.262 -10.843 1.00 42.12 75 ALA A N 1
ATOM 565 C CA . ALA A 1 75 ? -17.496 13.457 -10.450 1.00 42.12 75 ALA A CA 1
ATOM 566 C C . ALA A 1 75 ? -17.075 14.159 -11.747 1.00 42.12 75 ALA A C 1
ATOM 568 O O . ALA A 1 75 ? -16.529 13.510 -12.643 1.00 42.12 75 ALA A O 1
ATOM 569 N N . ALA A 1 76 ? -17.457 15.426 -11.885 1.00 42.06 76 ALA A N 1
ATOM 570 C CA . ALA A 1 76 ? -17.280 16.208 -13.094 1.00 42.06 76 ALA A CA 1
ATOM 571 C C . ALA A 1 76 ? -15.809 16.186 -13.540 1.00 42.06 76 ALA A C 1
ATOM 573 O O . ALA A 1 76 ? -14.980 16.948 -13.053 1.00 42.06 76 ALA A O 1
ATOM 574 N N . MET A 1 77 ? -15.491 15.298 -14.478 1.00 37.91 77 MET A N 1
ATOM 575 C CA . MET A 1 77 ? -14.375 15.474 -15.393 1.00 37.91 77 MET A CA 1
ATOM 576 C C . MET A 1 77 ? -14.899 16.356 -16.528 1.00 37.91 77 MET A C 1
ATOM 578 O O . MET A 1 77 ? -15.938 16.015 -17.104 1.00 37.91 77 MET A O 1
ATOM 582 N N . PRO A 1 78 ? -14.232 17.471 -16.868 1.00 40.44 78 PRO A N 1
ATOM 583 C CA . PRO A 1 78 ? -14.582 18.210 -18.068 1.00 40.44 78 PRO A CA 1
ATOM 584 C C . PRO A 1 78 ? -14.417 17.274 -19.272 1.00 40.44 78 PRO A C 1
ATOM 586 O O . PRO A 1 78 ? -13.383 16.629 -19.450 1.00 40.44 78 PRO A O 1
ATOM 589 N N . ALA A 1 79 ? -15.486 17.144 -20.052 1.00 43.09 79 ALA A N 1
ATOM 590 C CA . ALA A 1 79 ? -15.526 16.316 -21.245 1.00 43.09 79 ALA A CA 1
ATOM 591 C C . ALA A 1 79 ? -14.609 16.908 -22.330 1.00 43.09 79 ALA A C 1
ATOM 593 O O . ALA A 1 79 ? -14.771 18.085 -22.659 1.00 43.09 79 ALA A O 1
ATOM 594 N N . PRO A 1 80 ? -13.704 16.132 -22.953 1.00 43.22 80 PRO A N 1
ATOM 595 C CA . PRO A 1 80 ? -13.181 16.511 -24.247 1.00 43.22 80 PRO A CA 1
ATOM 596 C C . PRO A 1 80 ? -14.211 16.122 -25.309 1.00 43.22 80 PRO A C 1
ATOM 598 O O . PRO A 1 80 ? -14.621 14.964 -25.422 1.00 43.22 80 PRO A O 1
ATOM 601 N N . ALA A 1 81 ? -14.652 17.132 -26.054 1.00 41.62 81 ALA A N 1
ATOM 602 C CA . ALA A 1 81 ? -15.456 16.982 -27.250 1.00 41.62 81 ALA A CA 1
ATOM 603 C C . ALA A 1 81 ? -14.779 16.010 -28.226 1.00 41.62 81 ALA A C 1
ATOM 605 O O . ALA A 1 81 ? -13.565 16.045 -28.436 1.00 41.62 81 ALA A O 1
ATOM 606 N N . GLN A 1 82 ? -15.591 15.133 -28.809 1.00 48.94 82 GLN A N 1
ATOM 607 C CA . GLN A 1 82 ? -15.188 14.287 -29.918 1.00 48.94 82 GLN A CA 1
ATOM 608 C C . GLN A 1 82 ? -14.899 15.183 -31.122 1.00 48.94 82 GLN A C 1
ATOM 610 O O . GLN A 1 82 ? -15.818 15.752 -31.706 1.00 48.94 82 GLN A O 1
ATOM 615 N N . THR A 1 83 ? -13.632 15.257 -31.510 1.00 38.91 83 THR A N 1
ATOM 616 C CA . THR A 1 83 ? -13.240 15.667 -32.855 1.00 38.91 83 THR A CA 1
ATOM 617 C C . THR A 1 83 ? -12.406 14.535 -33.430 1.00 38.91 83 THR A C 1
ATOM 619 O O . THR A 1 83 ? -11.333 14.209 -32.926 1.00 38.91 83 THR A O 1
ATOM 622 N N . ALA A 1 84 ? -12.952 13.880 -34.449 1.00 49.47 84 ALA A N 1
ATOM 623 C CA . ALA A 1 84 ? -12.254 12.890 -35.250 1.00 49.47 84 ALA A CA 1
ATOM 624 C C . ALA A 1 84 ? -11.147 13.557 -36.092 1.00 49.47 84 ALA A C 1
ATOM 626 O O . ALA A 1 84 ? -11.417 14.598 -36.688 1.00 49.47 84 ALA A O 1
ATOM 627 N N . ALA A 1 85 ? -9.960 12.921 -36.143 1.00 36.12 85 ALA A N 1
ATOM 628 C CA . ALA A 1 85 ? -8.880 12.954 -37.164 1.00 36.12 85 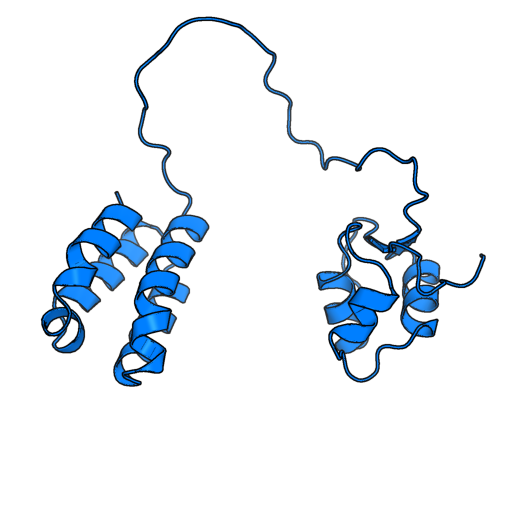ALA A CA 1
ATOM 629 C C . ALA A 1 85 ? -7.462 13.024 -36.532 1.00 36.12 85 ALA A C 1
ATOM 631 O O . ALA A 1 85 ? -7.326 13.482 -35.400 1.00 36.12 85 ALA A O 1
ATOM 632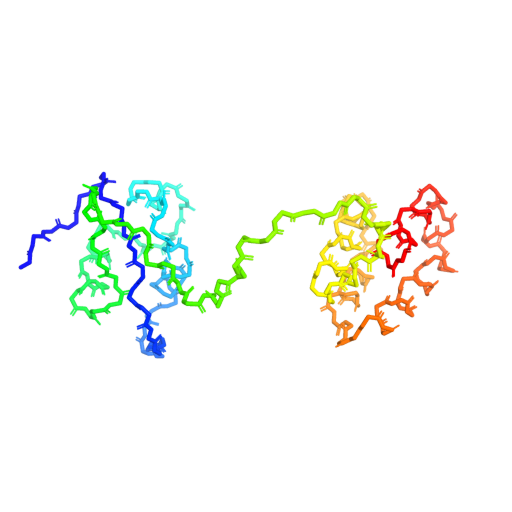 N N . PRO A 1 86 ? -6.384 12.748 -37.296 1.00 44.81 86 PRO A N 1
ATOM 633 C CA . PRO A 1 86 ? -5.836 11.466 -37.771 1.00 44.81 86 PRO A CA 1
ATOM 634 C C . PRO A 1 86 ? -4.603 11.042 -36.900 1.00 44.81 86 PRO A C 1
ATOM 636 O O . PRO A 1 86 ? -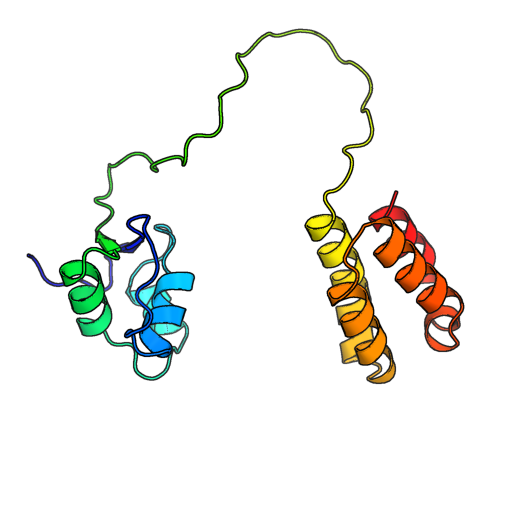4.366 11.673 -35.870 1.00 44.81 86 PRO A O 1
ATOM 639 N N . PRO A 1 87 ? -3.829 9.967 -37.196 1.00 48.88 87 PRO A N 1
ATOM 640 C CA . PRO A 1 87 ? -2.899 9.381 -36.229 1.00 48.88 87 PRO A CA 1
ATOM 641 C C . PRO A 1 87 ? -1.665 10.274 -36.071 1.00 48.88 87 PRO A C 1
ATOM 643 O O . PRO A 1 87 ? -0.759 10.257 -36.901 1.00 48.88 87 PRO A O 1
ATOM 646 N N . GLN A 1 88 ? -1.625 11.067 -35.004 1.00 38.91 88 GLN A N 1
ATOM 647 C CA . GLN A 1 88 ? -0.422 11.790 -34.615 1.00 38.91 88 GLN A CA 1
ATOM 648 C C . GLN A 1 88 ? 0.327 11.011 -33.539 1.00 38.91 88 GLN A C 1
ATOM 650 O O . GLN A 1 88 ? -0.243 10.553 -32.549 1.00 38.91 88 GLN A O 1
ATOM 655 N N . ALA A 1 89 ? 1.613 10.831 -33.828 1.00 41.62 89 ALA A N 1
ATOM 656 C CA . ALA A 1 89 ? 2.621 10.114 -33.075 1.00 41.62 89 ALA A CA 1
ATOM 657 C C . ALA A 1 89 ? 2.438 10.204 -31.554 1.00 41.62 89 ALA A C 1
ATOM 659 O O . ALA A 1 89 ? 2.251 11.283 -30.992 1.00 41.62 89 ALA A O 1
ATOM 660 N N . ALA A 1 90 ? 2.537 9.042 -30.906 1.00 41.84 90 ALA A N 1
ATOM 661 C CA . ALA A 1 90 ? 2.516 8.879 -29.463 1.00 41.84 90 ALA A CA 1
ATOM 662 C C . ALA A 1 90 ? 3.582 9.763 -28.794 1.00 41.84 90 ALA A C 1
ATOM 664 O O . ALA A 1 90 ? 4.743 9.379 -28.669 1.00 41.84 90 ALA A O 1
ATOM 665 N N . ALA A 1 91 ? 3.179 10.948 -28.338 1.00 37.66 91 ALA A N 1
ATOM 666 C CA . ALA A 1 91 ? 3.937 11.678 -27.339 1.00 37.66 91 ALA A CA 1
ATOM 667 C C . ALA A 1 91 ? 3.927 10.840 -26.045 1.00 37.66 91 ALA A C 1
ATOM 669 O O . ALA A 1 91 ? 2.857 10.351 -25.655 1.00 37.66 91 ALA A O 1
ATOM 670 N N . PRO A 1 92 ? 5.080 10.633 -25.382 1.00 46.88 92 PRO A N 1
ATOM 671 C CA . PRO A 1 92 ? 5.146 9.824 -24.176 1.00 46.88 92 PRO A CA 1
ATOM 672 C C . PRO A 1 92 ? 4.228 10.457 -23.133 1.00 46.88 92 PRO A C 1
ATOM 674 O O . PRO A 1 92 ? 4.409 11.612 -22.738 1.00 46.88 92 PRO A O 1
ATOM 677 N N . ARG A 1 93 ? 3.195 9.713 -22.721 1.00 50.41 93 ARG A N 1
ATOM 678 C CA . ARG A 1 93 ? 2.348 10.093 -21.590 1.00 50.41 93 ARG A CA 1
ATOM 679 C C . ARG A 1 93 ? 3.290 10.315 -20.415 1.00 50.41 93 ARG A C 1
ATOM 681 O O . ARG A 1 93 ? 3.886 9.357 -19.934 1.00 50.41 93 ARG A O 1
ATOM 688 N N . ARG A 1 94 ? 3.459 11.570 -19.987 1.00 52.97 94 ARG A N 1
ATOM 689 C CA . ARG A 1 94 ? 4.205 11.900 -18.771 1.00 52.97 94 ARG A CA 1
ATOM 690 C C . ARG A 1 94 ? 3.511 11.176 -17.623 1.00 52.97 94 ARG A C 1
ATOM 692 O O . ARG A 1 94 ? 2.443 11.599 -17.185 1.00 52.97 94 ARG A O 1
ATOM 699 N N . ARG A 1 95 ? 4.065 10.030 -17.228 1.00 60.69 95 ARG A N 1
ATOM 700 C CA . ARG A 1 95 ? 3.549 9.200 -16.144 1.00 60.69 95 ARG A CA 1
ATOM 701 C C . ARG A 1 95 ? 3.478 10.051 -14.886 1.00 60.69 95 ARG A C 1
ATOM 703 O O . ARG A 1 95 ? 4.459 10.689 -14.511 1.00 60.69 95 ARG A O 1
ATOM 710 N N . GLY A 1 96 ? 2.303 10.104 -14.265 1.00 74.62 96 GLY A N 1
ATOM 711 C CA . GLY A 1 96 ? 2.145 10.801 -12.994 1.00 74.62 96 GLY A CA 1
ATOM 712 C C . GLY A 1 96 ? 3.011 10.141 -11.920 1.00 74.62 96 GLY A C 1
ATOM 713 O O . GLY A 1 96 ? 3.195 8.924 -11.938 1.00 74.62 96 GLY A O 1
ATOM 714 N N . LEU A 1 97 ? 3.509 10.929 -10.964 1.00 80.25 97 LEU A N 1
ATOM 715 C CA . LEU A 1 97 ? 4.362 10.459 -9.865 1.00 80.25 97 LEU A CA 1
ATOM 716 C C . LEU A 1 97 ? 3.813 9.202 -9.175 1.00 80.25 97 LEU A C 1
ATOM 718 O O . LEU A 1 97 ? 4.556 8.262 -8.912 1.00 80.25 97 LEU A O 1
ATOM 722 N N . SER A 1 98 ? 2.509 9.172 -8.901 1.00 80.56 98 SER A N 1
ATOM 723 C CA . SER A 1 98 ? 1.857 8.036 -8.245 1.00 80.56 98 SER A CA 1
ATOM 724 C C . SER A 1 98 ? 1.913 6.758 -9.084 1.00 80.56 98 SER A C 1
ATOM 726 O O . SER A 1 98 ? 2.117 5.684 -8.530 1.00 80.56 98 SER A O 1
ATOM 728 N N . GLU A 1 99 ? 1.772 6.868 -10.408 1.00 82.50 99 GLU A N 1
ATOM 729 C CA . GLU A 1 99 ? 1.849 5.722 -11.321 1.00 82.50 99 GLU A CA 1
ATOM 730 C C . GLU A 1 99 ? 3.287 5.198 -11.414 1.00 82.50 99 GLU A C 1
ATOM 732 O O . GLU A 1 99 ? 3.514 3.994 -11.320 1.00 82.50 99 GLU A O 1
ATOM 737 N N . ALA A 1 100 ? 4.265 6.104 -11.512 1.00 83.31 100 ALA A N 1
ATOM 738 C CA . ALA A 1 100 ? 5.683 5.753 -11.527 1.00 83.31 100 ALA A CA 1
ATOM 739 C C . ALA A 1 100 ? 6.125 5.081 -10.215 1.00 83.31 100 ALA A C 1
ATOM 741 O O . ALA A 1 100 ? 6.819 4.067 -10.240 1.00 83.31 100 ALA A O 1
ATOM 742 N N . ARG A 1 101 ? 5.675 5.600 -9.065 1.00 85.50 101 ARG A N 1
ATOM 743 C CA . ARG A 1 101 ? 5.929 4.996 -7.749 1.00 85.50 101 ARG A CA 1
ATOM 744 C C . ARG A 1 101 ? 5.333 3.607 -7.636 1.00 85.50 101 ARG A C 1
ATOM 746 O O . ARG A 1 101 ? 6.032 2.691 -7.222 1.00 85.50 101 ARG A O 1
ATOM 753 N N . PHE A 1 102 ? 4.059 3.458 -7.997 1.00 85.75 102 PHE A N 1
ATOM 754 C CA . PHE A 1 102 ? 3.373 2.177 -7.885 1.00 85.75 102 PHE A CA 1
ATOM 755 C C . PHE A 1 102 ? 4.080 1.115 -8.724 1.00 85.75 102 PHE A C 1
ATOM 757 O O . PHE A 1 102 ? 4.399 0.052 -8.214 1.00 85.75 102 PHE A O 1
ATOM 764 N N . ALA A 1 103 ? 4.418 1.436 -9.972 1.00 85.12 103 ALA A N 1
ATOM 765 C CA . ALA A 1 103 ? 5.113 0.508 -10.851 1.00 85.12 103 ALA A CA 1
ATOM 766 C C . ALA A 1 103 ? 6.560 0.207 -10.403 1.00 85.12 103 ALA A C 1
ATOM 768 O O . ALA A 1 103 ? 7.024 -0.913 -10.589 1.00 85.12 103 ALA A O 1
ATOM 769 N N . ALA A 1 104 ? 7.278 1.156 -9.791 1.00 84.50 104 ALA A N 1
ATOM 770 C CA . ALA A 1 104 ? 8.617 0.895 -9.253 1.00 84.50 104 ALA A CA 1
ATOM 771 C C . ALA A 1 104 ? 8.561 -0.006 -8.006 1.00 84.50 104 ALA A C 1
ATOM 773 O O . ALA A 1 104 ? 9.367 -0.924 -7.865 1.00 84.50 104 ALA A O 1
ATOM 774 N N . ILE A 1 105 ? 7.581 0.230 -7.129 1.00 87.44 105 ILE A N 1
ATOM 775 C CA . ILE A 1 105 ? 7.342 -0.572 -5.924 1.00 87.44 105 ILE A CA 1
ATOM 776 C C . ILE A 1 105 ? 6.864 -1.979 -6.289 1.00 87.44 105 ILE A C 1
ATOM 778 O O . ILE A 1 105 ? 7.334 -2.931 -5.683 1.00 87.44 105 ILE A O 1
ATOM 782 N N . ASP A 1 106 ? 5.998 -2.125 -7.293 1.00 86.12 106 ASP A N 1
ATOM 783 C CA . ASP A 1 106 ? 5.505 -3.420 -7.783 1.00 86.12 106 ASP A CA 1
ATOM 784 C C . ASP A 1 106 ? 6.657 -4.340 -8.212 1.00 86.12 106 ASP A C 1
ATOM 786 O O . ASP A 1 106 ? 6.760 -5.478 -7.766 1.00 86.12 106 ASP A O 1
ATOM 790 N N . VAL A 1 107 ? 7.627 -3.795 -8.953 1.00 83.00 107 VAL A N 1
ATOM 791 C CA . VAL A 1 107 ? 8.834 -4.530 -9.366 1.00 83.00 107 VAL A CA 1
ATOM 792 C C . VAL A 1 107 ? 9.693 -4.965 -8.170 1.00 83.00 107 VAL A C 1
ATOM 794 O O . VAL A 1 107 ? 10.352 -6.005 -8.216 1.00 83.00 107 VAL A O 1
ATOM 797 N N . LEU A 1 108 ? 9.713 -4.175 -7.094 1.00 82.69 108 LEU A N 1
ATOM 798 C CA . LEU A 1 108 ? 10.477 -4.479 -5.883 1.00 82.69 108 LEU A CA 1
ATOM 799 C C . LEU A 1 108 ? 9.706 -5.317 -4.864 1.00 82.69 108 LEU A C 1
ATOM 801 O O . LEU A 1 108 ? 10.330 -5.898 -3.976 1.00 82.69 108 LEU A O 1
ATOM 805 N N . LEU A 1 109 ? 8.380 -5.399 -4.970 1.00 81.44 109 LEU A N 1
ATOM 806 C CA . LEU A 1 109 ? 7.538 -6.166 -4.060 1.00 81.44 109 LEU A CA 1
ATOM 807 C C . LEU A 1 109 ? 7.867 -7.651 -4.167 1.00 81.44 109 LEU A C 1
ATOM 809 O O . LEU A 1 109 ? 8.158 -8.266 -3.140 1.00 81.44 109 LEU A O 1
ATOM 813 N N . ASP A 1 110 ? 7.962 -8.180 -5.389 1.00 77.62 110 ASP A N 1
ATOM 814 C CA . ASP A 1 110 ? 8.401 -9.558 -5.640 1.00 77.62 110 ASP A CA 1
ATOM 815 C C . ASP A 1 110 ? 9.772 -9.836 -5.014 1.00 77.62 110 ASP A C 1
ATOM 817 O O . ASP A 1 110 ? 9.966 -10.851 -4.342 1.00 77.62 110 ASP A O 1
ATOM 821 N N . LEU A 1 111 ? 10.707 -8.890 -5.140 1.00 76.25 111 LEU A N 1
ATOM 822 C CA . LEU A 1 111 ? 12.034 -9.009 -4.543 1.00 76.25 111 LEU A CA 1
ATOM 823 C C . LEU A 1 111 ? 11.985 -8.965 -3.007 1.00 76.25 111 LEU A C 1
ATOM 825 O O . LEU A 1 111 ? 12.671 -9.734 -2.342 1.00 76.25 111 LEU A O 1
ATOM 829 N N . SER A 1 112 ? 11.139 -8.111 -2.432 1.00 74.62 112 SER A N 1
ATOM 830 C CA . SER A 1 112 ? 11.004 -7.927 -0.981 1.00 74.62 112 SER A CA 1
ATOM 831 C C . SER A 1 112 ? 10.375 -9.106 -0.244 1.00 74.62 112 SER A C 1
ATOM 833 O O . SER A 1 112 ? 10.541 -9.229 0.974 1.00 74.62 112 SER A O 1
ATOM 835 N N . THR A 1 113 ? 9.674 -9.981 -0.970 1.00 77.56 113 THR A N 1
ATOM 836 C CA . THR A 1 113 ? 9.186 -11.253 -0.423 1.00 77.56 113 THR A CA 1
ATOM 837 C C . THR A 1 113 ? 10.296 -12.296 -0.286 1.00 77.56 113 THR A C 1
ATOM 839 O O . THR A 1 113 ? 10.191 -13.177 0.564 1.00 77.56 113 THR A O 1
ATOM 842 N N . GLN A 1 114 ? 11.365 -12.178 -1.080 1.00 77.38 114 GLN A N 1
ATOM 843 C CA . GLN A 1 114 ? 12.479 -13.130 -1.134 1.00 77.38 114 GLN A CA 1
ATOM 844 C C . GLN A 1 114 ? 13.701 -12.637 -0.351 1.00 77.38 114 GLN A C 1
ATOM 846 O O . GLN A 1 114 ? 14.376 -13.433 0.298 1.00 77.38 114 GLN A O 1
ATOM 851 N N . ASP A 1 115 ? 13.966 -11.328 -0.370 1.00 79.94 115 ASP A N 1
ATOM 852 C CA . ASP A 1 115 ? 15.071 -10.695 0.342 1.00 79.94 115 ASP A CA 1
ATOM 853 C C . ASP A 1 115 ? 14.575 -9.476 1.135 1.00 79.94 115 ASP A C 1
ATOM 855 O O . ASP A 1 115 ? 14.196 -8.432 0.591 1.00 79.94 115 ASP A O 1
ATOM 859 N N . PHE A 1 116 ? 14.607 -9.596 2.465 1.00 81.56 116 PHE A N 1
ATOM 860 C CA . PHE A 1 116 ? 14.191 -8.536 3.385 1.00 81.56 116 PHE A CA 1
ATOM 861 C C . PHE A 1 116 ? 15.024 -7.255 3.225 1.00 81.56 116 PHE A C 1
ATOM 863 O O . PHE A 1 116 ? 14.545 -6.178 3.591 1.00 81.56 116 PHE A O 1
ATOM 870 N N . ALA A 1 117 ? 16.225 -7.335 2.638 1.00 82.06 117 ALA A N 1
ATOM 871 C CA . ALA A 1 117 ? 17.058 -6.176 2.338 1.00 82.06 117 ALA A CA 1
ATOM 872 C C . ALA A 1 117 ? 16.445 -5.237 1.280 1.00 82.06 117 ALA A C 1
ATOM 874 O O . ALA A 1 117 ? 16.897 -4.098 1.154 1.00 82.06 117 ALA A O 1
ATOM 875 N N . ALA A 1 118 ? 15.411 -5.667 0.543 1.00 83.25 118 ALA A N 1
ATOM 876 C CA . ALA A 1 118 ? 14.691 -4.815 -0.407 1.00 83.25 118 ALA A CA 1
ATOM 877 C C . ALA A 1 118 ? 13.675 -3.871 0.266 1.00 83.25 118 ALA A C 1
ATOM 879 O O . ALA A 1 118 ? 13.326 -2.841 -0.308 1.00 83.25 118 ALA A O 1
ATOM 880 N N . ARG A 1 119 ? 13.216 -4.170 1.492 1.00 84.12 119 ARG A N 1
ATOM 881 C CA . ARG A 1 119 ? 12.177 -3.380 2.188 1.00 84.12 119 ARG A CA 1
ATOM 882 C C . ARG A 1 119 ? 12.546 -1.905 2.400 1.00 84.12 119 ARG A C 1
ATOM 884 O O . ARG A 1 119 ? 11.714 -1.057 2.086 1.00 84.12 119 ARG A O 1
ATOM 891 N N . PRO A 1 120 ? 13.780 -1.556 2.819 1.00 87.12 120 PRO A N 1
ATOM 892 C CA . PRO A 1 120 ? 14.180 -0.156 2.940 1.00 87.12 120 PRO A CA 1
ATOM 893 C C . PRO A 1 120 ? 14.143 0.604 1.609 1.00 87.12 120 PRO A C 1
ATOM 895 O O . PRO A 1 120 ? 13.988 1.819 1.607 1.00 87.12 120 PRO A O 1
ATOM 898 N N . TRP A 1 121 ? 14.299 -0.085 0.475 1.00 87.38 121 TRP A N 1
ATOM 899 C CA . TRP A 1 121 ? 14.230 0.535 -0.851 1.00 87.38 121 TRP A CA 1
ATOM 900 C C . TRP A 1 121 ? 12.789 0.801 -1.277 1.00 87.38 121 TRP A C 1
ATOM 902 O O . TRP A 1 121 ? 12.502 1.876 -1.799 1.00 87.38 121 TRP A O 1
ATOM 912 N N . VAL A 1 122 ? 11.875 -0.126 -0.974 1.00 87.31 122 VAL A N 1
ATOM 913 C CA . VAL A 1 122 ? 10.430 0.068 -1.168 1.00 87.31 122 VAL A CA 1
ATOM 914 C C . VAL A 1 122 ? 9.945 1.294 -0.391 1.00 87.31 122 VAL A C 1
ATOM 916 O O . VAL A 1 122 ? 9.314 2.175 -0.971 1.00 87.31 122 VAL A O 1
ATOM 919 N N . GLU A 1 123 ? 10.315 1.409 0.888 1.00 87.06 123 GLU A N 1
ATOM 920 C CA . GLU A 1 123 ? 9.947 2.555 1.729 1.00 87.06 123 GLU A CA 1
ATOM 921 C C . GLU A 1 123 ? 10.510 3.881 1.191 1.00 87.06 123 GLU A C 1
ATOM 923 O O . GLU A 1 123 ? 9.811 4.895 1.176 1.00 87.06 123 GLU A O 1
ATOM 928 N N . ARG A 1 124 ? 11.759 3.909 0.707 1.00 86.62 124 ARG A N 1
ATOM 929 C CA . ARG A 1 124 ? 12.349 5.125 0.114 1.00 86.62 124 ARG A CA 1
ATOM 930 C C . ARG A 1 124 ? 11.616 5.561 -1.153 1.00 86.62 124 ARG A C 1
ATOM 932 O O . ARG A 1 124 ? 11.260 6.734 -1.280 1.00 86.62 124 ARG A O 1
ATOM 939 N N . MET A 1 125 ? 11.313 4.623 -2.050 1.00 87.00 125 MET A N 1
ATOM 940 C CA . MET A 1 125 ? 10.556 4.903 -3.276 1.00 87.00 125 MET A CA 1
ATOM 941 C C . MET A 1 125 ? 9.115 5.346 -2.971 1.00 87.00 125 MET A C 1
ATOM 943 O O . MET A 1 125 ? 8.603 6.274 -3.602 1.00 87.00 125 MET A O 1
ATOM 947 N N . GLU A 1 126 ? 8.488 4.783 -1.933 1.00 87.31 126 GLU A N 1
ATOM 948 C CA . GLU A 1 126 ? 7.184 5.222 -1.416 1.00 87.31 126 GLU A CA 1
ATOM 949 C C . GLU A 1 126 ? 7.230 6.611 -0.752 1.00 87.31 126 GLU A C 1
ATOM 951 O O . GLU A 1 126 ? 6.207 7.294 -0.659 1.00 87.31 126 GLU A O 1
ATOM 956 N N . ASN A 1 127 ? 8.401 7.103 -0.340 1.00 88.38 127 ASN A N 1
ATOM 957 C CA . ASN A 1 127 ? 8.575 8.425 0.274 1.00 88.38 127 ASN A CA 1
ATOM 958 C C . ASN A 1 127 ? 9.094 9.517 -0.685 1.00 88.38 127 ASN A C 1
ATOM 960 O O . ASN A 1 127 ? 8.922 10.702 -0.399 1.00 88.38 127 ASN A O 1
ATOM 964 N N . ALA A 1 128 ? 9.568 9.167 -1.887 1.00 87.38 128 ALA A N 1
ATOM 965 C CA . ALA A 1 128 ? 10.020 10.108 -2.924 1.00 87.38 128 ALA A CA 1
ATOM 966 C C . ALA A 1 128 ? 8.943 11.114 -3.405 1.00 87.38 128 ALA A C 1
ATOM 968 O O . ALA A 1 128 ? 7.992 10.733 -4.083 1.00 87.38 128 ALA A O 1
ATOM 969 N N . ARG A 1 129 ? 9.057 12.406 -3.072 1.00 84.69 129 ARG A N 1
ATOM 970 C CA . ARG A 1 129 ? 7.999 13.420 -3.309 1.00 84.69 129 ARG A CA 1
ATOM 971 C C . ARG A 1 129 ? 7.903 13.957 -4.745 1.00 84.69 129 ARG A C 1
ATOM 973 O O . ARG A 1 129 ? 6.993 14.732 -5.027 1.00 84.69 129 ARG A O 1
ATOM 980 N N . SER A 1 130 ? 8.801 13.554 -5.640 1.00 85.12 130 SER A N 1
ATOM 981 C CA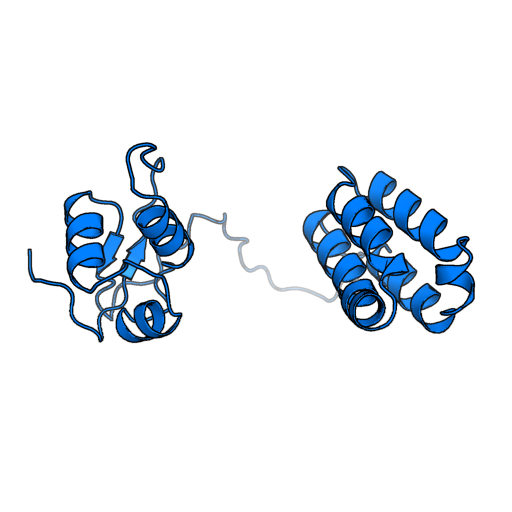 . SER A 1 130 ? 8.806 13.947 -7.054 1.00 85.12 130 SER A CA 1
ATOM 982 C C . SER A 1 130 ? 9.301 12.804 -7.942 1.00 85.12 130 SER A C 1
ATOM 984 O O . SER A 1 130 ? 9.827 11.809 -7.436 1.00 85.12 130 SER A O 1
ATOM 986 N N . VAL A 1 131 ? 9.108 12.923 -9.261 1.00 82.06 131 VAL A N 1
ATOM 987 C CA . VAL A 1 131 ? 9.558 11.896 -10.219 1.00 82.06 131 VAL A CA 1
ATOM 988 C C . VAL A 1 131 ? 11.083 11.862 -10.256 1.00 82.06 131 VAL A C 1
ATOM 990 O O . VAL A 1 131 ? 11.670 10.791 -10.263 1.00 82.06 131 VAL A O 1
ATOM 993 N N . GLU A 1 132 ? 11.725 13.022 -10.166 1.00 84.06 132 GLU A N 1
ATOM 994 C CA . GLU A 1 132 ? 13.178 13.161 -10.088 1.00 84.06 132 GLU A CA 1
ATOM 995 C C . GLU A 1 132 ? 13.724 12.510 -8.812 1.00 84.06 132 GLU A C 1
ATOM 997 O O . GLU A 1 132 ? 14.689 11.756 -8.873 1.00 84.06 132 GLU A O 1
ATOM 1002 N N . ALA A 1 133 ? 13.071 12.728 -7.664 1.00 83.94 133 ALA A N 1
ATOM 1003 C CA . ALA A 1 133 ? 13.445 12.071 -6.413 1.00 83.94 133 ALA A CA 1
ATOM 1004 C C . ALA A 1 133 ? 13.284 10.546 -6.512 1.00 83.94 133 ALA A C 1
ATOM 1006 O O . ALA A 1 133 ? 14.133 9.801 -6.033 1.00 83.94 133 ALA A O 1
ATOM 1007 N N . LEU A 1 134 ? 12.228 10.071 -7.178 1.00 85.50 134 LEU A N 1
ATOM 1008 C CA . LEU A 1 134 ? 12.021 8.644 -7.411 1.00 85.50 134 LEU A CA 1
ATOM 1009 C C . LEU A 1 134 ? 13.099 8.060 -8.337 1.00 85.50 134 LEU A C 1
ATOM 1011 O O . LEU A 1 134 ? 13.597 6.970 -8.072 1.00 85.50 134 LEU A O 1
ATOM 1015 N N . MET A 1 135 ? 13.492 8.786 -9.387 1.00 87.38 135 MET A N 1
ATOM 1016 C CA . MET A 1 135 ? 14.589 8.388 -10.273 1.00 87.38 135 MET A CA 1
ATOM 1017 C C . MET A 1 135 ? 15.912 8.261 -9.517 1.00 87.38 135 MET A C 1
ATOM 1019 O O . MET A 1 135 ? 16.647 7.305 -9.749 1.00 87.38 135 MET A O 1
ATOM 1023 N N . VAL A 1 136 ? 16.194 9.185 -8.594 1.00 88.62 136 VAL A N 1
ATOM 1024 C CA . VAL A 1 136 ? 17.387 9.129 -7.737 1.00 88.62 136 VAL A CA 1
ATOM 1025 C C . VAL A 1 136 ? 17.373 7.878 -6.858 1.00 88.62 136 VAL A C 1
ATOM 1027 O O . VAL A 1 136 ? 18.373 7.166 -6.813 1.00 88.62 136 VAL A O 1
ATOM 1030 N N . GLU A 1 137 ? 16.248 7.564 -6.211 1.00 89.44 137 GLU A N 1
ATOM 1031 C CA . GLU A 1 137 ? 16.132 6.355 -5.381 1.00 89.44 137 GLU A CA 1
ATOM 1032 C C . GLU A 1 137 ? 16.247 5.066 -6.207 1.00 89.44 137 GLU A C 1
ATOM 1034 O O . GLU A 1 137 ? 16.862 4.095 -5.763 1.00 89.44 137 GLU A O 1
ATOM 1039 N N . VAL A 1 138 ? 15.700 5.050 -7.427 1.00 88.81 138 VAL A N 1
ATOM 1040 C CA . VAL A 1 138 ? 15.842 3.909 -8.338 1.00 88.81 138 VAL A CA 1
ATOM 1041 C C . VAL A 1 138 ? 17.289 3.738 -8.785 1.00 88.81 138 VAL A C 1
ATOM 1043 O O . VAL A 1 138 ? 17.814 2.638 -8.656 1.00 88.81 138 VAL A O 1
ATOM 1046 N N . GLU A 1 139 ? 17.975 4.784 -9.244 1.00 88.12 139 GLU A N 1
ATOM 1047 C CA . GLU A 1 139 ? 19.394 4.676 -9.616 1.00 88.12 139 GLU A CA 1
ATOM 1048 C C . GLU A 1 139 ? 20.272 4.276 -8.417 1.00 88.12 139 GLU A C 1
ATOM 1050 O O . GLU A 1 139 ? 21.142 3.413 -8.554 1.00 88.12 139 GLU A O 1
ATOM 1055 N N . ALA A 1 140 ? 19.986 4.795 -7.219 1.00 88.00 140 ALA A N 1
ATOM 1056 C CA . ALA A 1 140 ? 20.657 4.372 -5.991 1.00 88.00 140 ALA A CA 1
ATOM 1057 C C . ALA A 1 140 ? 20.424 2.882 -5.683 1.00 88.00 140 ALA A C 1
ATOM 1059 O O . ALA A 1 140 ? 21.357 2.181 -5.281 1.00 88.00 140 ALA A O 1
ATOM 1060 N N . PHE A 1 141 ? 19.213 2.366 -5.920 1.00 89.00 141 PHE A N 1
ATOM 1061 C CA . PHE A 1 141 ? 18.930 0.937 -5.807 1.00 89.00 141 PHE A CA 1
ATOM 1062 C C . PHE A 1 141 ? 19.731 0.125 -6.832 1.00 89.00 141 PHE A C 1
ATOM 1064 O O . PHE A 1 141 ? 20.358 -0.863 -6.448 1.00 89.00 141 PHE A O 1
ATOM 1071 N N . LEU A 1 142 ? 19.768 0.539 -8.104 1.00 88.44 142 LEU A N 1
ATOM 1072 C CA . LEU A 1 142 ? 20.484 -0.175 -9.173 1.00 88.44 142 LEU A CA 1
ATOM 1073 C C . LEU A 1 142 ? 21.993 -0.282 -8.905 1.00 88.44 142 LEU A C 1
ATOM 1075 O O . LEU A 1 142 ? 22.599 -1.302 -9.234 1.00 88.44 142 LEU A O 1
ATOM 1079 N N . GLN A 1 143 ? 22.580 0.746 -8.289 1.00 87.75 143 GLN A N 1
ATOM 1080 C CA . GLN A 1 143 ? 23.995 0.790 -7.901 1.00 87.75 143 GLN A CA 1
ATOM 1081 C C . GLN A 1 143 ? 24.285 0.077 -6.571 1.00 87.75 143 GLN A C 1
ATOM 1083 O O . GLN A 1 143 ? 25.445 -0.149 -6.224 1.00 87.75 143 GLN A O 1
ATOM 1088 N N . SER A 1 144 ? 23.251 -0.288 -5.811 1.00 88.50 144 SER A N 1
ATOM 1089 C CA . SER A 1 144 ? 23.415 -0.996 -4.544 1.00 88.50 144 SER A CA 1
ATOM 1090 C C . SER A 1 144 ? 23.849 -2.457 -4.754 1.00 88.50 144 SER A C 1
ATOM 1092 O O . SER A 1 144 ? 23.561 -3.052 -5.797 1.00 88.50 144 SER A O 1
ATOM 1094 N N . PRO A 1 145 ? 24.457 -3.105 -3.740 1.00 84.50 145 PRO A N 1
ATOM 1095 C CA . PRO A 1 145 ? 24.789 -4.531 -3.800 1.00 84.50 145 PRO A CA 1
ATOM 1096 C C . PRO A 1 145 ? 23.578 -5.434 -4.066 1.00 84.50 145 PRO A C 1
ATOM 1098 O O . PRO A 1 145 ? 23.731 -6.525 -4.608 1.00 84.50 145 PRO A O 1
ATOM 1101 N N . LEU A 1 146 ? 22.379 -4.992 -3.676 1.00 85.00 146 LEU A N 1
ATOM 1102 C CA . LEU A 1 146 ? 21.136 -5.711 -3.929 1.00 85.00 146 LEU A CA 1
ATOM 1103 C C . LEU A 1 146 ? 20.695 -5.536 -5.386 1.00 85.00 146 LEU A C 1
ATOM 1105 O O . LEU A 1 146 ? 20.450 -6.524 -6.068 1.00 85.00 146 LEU A O 1
ATOM 1109 N N . GLY A 1 147 ? 20.689 -4.308 -5.906 1.00 82.88 147 GLY A N 1
ATOM 1110 C CA . GLY A 1 147 ? 20.392 -4.053 -7.318 1.00 82.88 147 GLY A CA 1
ATOM 1111 C C . GLY A 1 147 ? 21.364 -4.759 -8.264 1.00 82.88 147 GLY A C 1
ATOM 1112 O O . GLY A 1 147 ? 20.937 -5.320 -9.272 1.00 82.88 147 GLY A O 1
ATOM 1113 N N . ALA A 1 148 ? 22.651 -4.824 -7.914 1.00 85.25 148 ALA A N 1
ATOM 1114 C CA . ALA A 1 148 ? 23.674 -5.521 -8.695 1.00 85.25 148 ALA A CA 1
ATOM 1115 C C . ALA A 1 148 ? 23.420 -7.036 -8.831 1.00 85.25 148 ALA A C 1
ATOM 1117 O O . ALA A 1 148 ? 23.764 -7.624 -9.855 1.00 85.25 148 ALA A O 1
ATOM 1118 N N . LYS A 1 149 ? 22.779 -7.670 -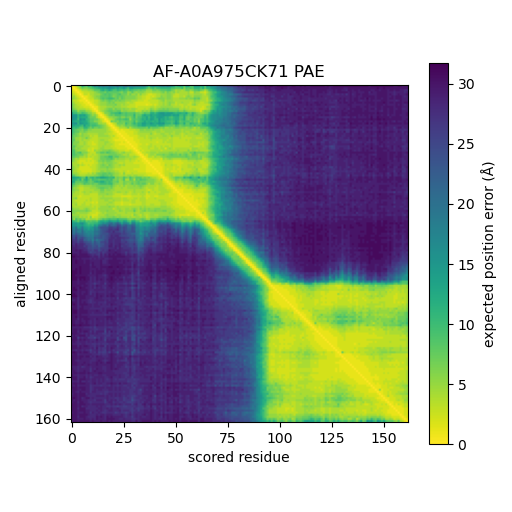7.838 1.00 85.06 149 LYS A N 1
ATOM 1119 C CA . LYS A 1 149 ? 22.391 -9.093 -7.891 1.00 85.06 149 LYS A CA 1
ATOM 1120 C C . LYS A 1 149 ? 21.211 -9.361 -8.827 1.00 85.06 149 LYS A C 1
ATOM 1122 O O . LYS A 1 149 ? 21.019 -10.499 -9.246 1.00 85.06 149 LYS A O 1
ATOM 1127 N N . HIS A 1 150 ? 20.440 -8.329 -9.176 1.00 84.06 150 HIS A N 1
ATOM 1128 C CA . HIS A 1 150 ? 19.216 -8.450 -9.967 1.00 84.06 150 HIS A CA 1
ATOM 1129 C C . HIS A 1 150 ? 19.249 -7.573 -11.234 1.00 84.06 150 HIS A C 1
ATOM 1131 O O . HIS A 1 150 ? 18.385 -6.710 -11.416 1.00 84.06 150 HIS A O 1
ATOM 1137 N N . PRO A 1 151 ? 20.199 -7.809 -12.166 1.00 82.25 151 PRO A N 1
ATOM 1138 C CA . PRO A 1 151 ? 20.355 -7.000 -13.380 1.00 82.25 151 PRO A CA 1
ATOM 1139 C C . PRO A 1 151 ? 19.116 -7.023 -14.289 1.00 82.25 151 PRO A C 1
ATOM 1141 O O . PRO A 1 151 ? 18.833 -6.046 -14.980 1.00 82.25 151 PRO A O 1
ATOM 1144 N N . GLY A 1 152 ? 18.322 -8.100 -14.247 1.00 82.62 152 GLY A N 1
ATOM 1145 C CA . GLY A 1 152 ? 17.065 -8.211 -14.998 1.00 82.62 152 GLY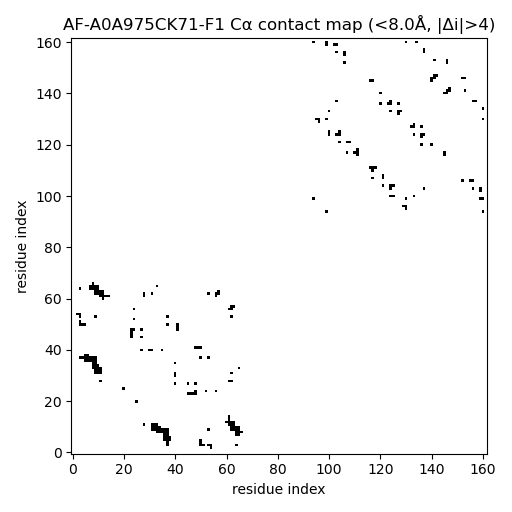 A CA 1
ATOM 1146 C C . GLY A 1 152 ? 16.007 -7.170 -14.609 1.00 82.62 152 GLY A C 1
ATOM 1147 O O . GLY A 1 152 ? 15.146 -6.844 -15.423 1.00 82.62 152 GLY A O 1
ATOM 1148 N N . LEU A 1 153 ? 16.097 -6.593 -13.405 1.00 83.12 153 LEU A N 1
ATOM 1149 C CA . LEU A 1 153 ? 15.170 -5.557 -12.936 1.00 83.12 153 LEU A CA 1
ATOM 1150 C C . LEU A 1 153 ? 15.550 -4.157 -13.436 1.00 83.12 153 LEU A C 1
ATOM 1152 O O . LEU A 1 153 ? 14.711 -3.260 -13.439 1.00 83.12 153 LEU A O 1
ATOM 1156 N N . HIS A 1 154 ? 16.789 -3.959 -13.901 1.00 84.94 154 HIS A N 1
ATOM 1157 C CA . HIS A 1 154 ? 17.317 -2.638 -14.262 1.00 84.94 154 HIS A CA 1
ATOM 1158 C C . HIS A 1 154 ? 16.562 -2.027 -15.439 1.00 84.94 154 HIS A C 1
ATOM 1160 O O . HIS A 1 154 ? 16.162 -0.865 -15.393 1.00 84.94 154 HIS A O 1
ATOM 1166 N N . ALA A 1 155 ? 16.337 -2.816 -16.492 1.00 82.31 155 ALA A N 1
ATOM 1167 C CA . ALA A 1 155 ? 15.617 -2.363 -17.680 1.00 82.31 155 ALA A CA 1
ATOM 1168 C C . ALA A 1 155 ? 14.145 -2.054 -17.370 1.00 82.31 155 ALA A C 1
ATOM 1170 O O . ALA A 1 155 ? 13.590 -1.089 -17.893 1.00 82.31 155 ALA A O 1
ATOM 1171 N N . THR A 1 156 ? 13.525 -2.851 -16.498 1.00 82.88 156 THR A N 1
ATOM 1172 C CA . THR A 1 156 ? 12.134 -2.665 -16.078 1.00 82.88 156 THR A CA 1
ATOM 1173 C C . THR A 1 156 ? 11.984 -1.401 -15.240 1.00 82.88 156 THR A C 1
ATOM 1175 O O . THR A 1 156 ? 11.150 -0.564 -15.567 1.00 82.88 156 THR A O 1
ATOM 1178 N N . LEU A 1 157 ? 12.839 -1.202 -14.232 1.00 83.81 157 LEU A N 1
ATOM 1179 C CA . LEU A 1 157 ? 12.817 -0.011 -13.379 1.00 83.81 157 LEU A CA 1
ATOM 1180 C C . LEU A 1 157 ? 13.086 1.279 -14.167 1.00 83.81 157 LEU A C 1
ATOM 1182 O O . LEU A 1 157 ? 12.401 2.276 -13.956 1.00 83.81 157 LEU A O 1
ATOM 1186 N N . ARG A 1 158 ? 14.009 1.256 -15.139 1.00 83.38 158 ARG A N 1
ATOM 1187 C CA . ARG A 1 158 ? 14.253 2.415 -16.015 1.00 83.38 158 ARG A CA 1
ATOM 1188 C C . ARG A 1 158 ? 13.066 2.723 -16.932 1.00 83.38 158 ARG A C 1
ATOM 1190 O O . ARG A 1 158 ? 12.700 3.885 -17.047 1.00 83.38 158 ARG A O 1
ATOM 1197 N N . ARG A 1 159 ? 12.413 1.701 -17.501 1.00 80.12 159 ARG A N 1
ATOM 1198 C CA . ARG A 1 159 ? 11.200 1.849 -18.338 1.00 80.12 159 ARG A CA 1
ATOM 1199 C C . ARG A 1 159 ? 9.980 2.347 -17.555 1.00 80.12 159 ARG A C 1
ATOM 1201 O O . ARG A 1 159 ? 9.019 2.876 -18.109 1.00 80.12 159 ARG A O 1
ATOM 1208 N N . VAL A 1 160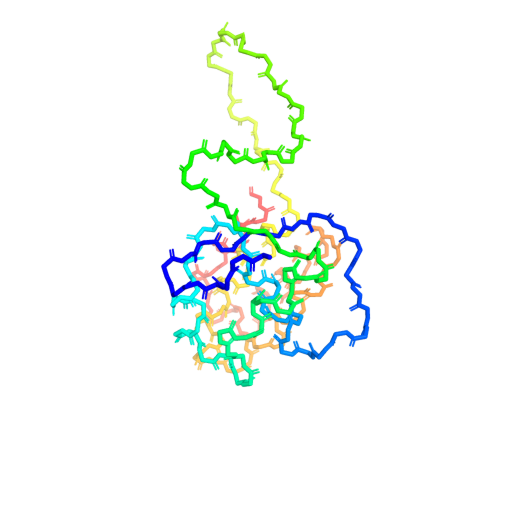 ? 9.947 2.110 -16.248 1.00 74.81 160 VAL A N 1
ATOM 1209 C CA . VAL A 1 160 ? 8.871 2.636 -15.405 1.00 74.81 160 VAL A CA 1
ATOM 1210 C C . VAL A 1 160 ? 8.978 4.160 -15.265 1.00 74.81 160 VAL A C 1
ATOM 1212 O O . VAL A 1 160 ? 7.948 4.830 -15.164 1.00 74.81 160 VAL A O 1
ATOM 1215 N N . LEU A 1 161 ? 10.199 4.696 -15.328 1.00 70.19 161 LEU A N 1
ATOM 1216 C CA . LEU A 1 161 ? 10.517 6.104 -15.095 1.00 70.19 161 LEU A CA 1
ATOM 1217 C C . LEU A 1 161 ? 10.680 6.946 -16.375 1.00 70.19 161 LEU A C 1
ATOM 1219 O O . LEU A 1 161 ? 10.702 8.172 -16.271 1.00 70.19 161 LEU A O 1
ATOM 1223 N N . GLY A 1 162 ? 10.756 6.325 -17.558 1.00 60.97 162 GLY A N 1
ATOM 1224 C CA . GLY A 1 162 ? 10.878 6.977 -18.871 1.00 60.97 162 GLY A CA 1
ATOM 1225 C C . GLY A 1 162 ? 10.837 5.987 -20.028 1.00 60.97 162 GLY A C 1
ATOM 1226 O O . GLY A 1 162 ? 11.017 6.447 -21.175 1.00 60.97 162 GLY A O 1
#

Secondary structure (DSSP, 8-state):
-PPP-TT--EEEPPSPPPTTS-HHHHHHHHH--SSS-HHHHHHT--TT--HHHHHHHHHTTSEEE--TTPPP----PPPPP---------------HHHHHHHHHHHHHHHHHH-GGGHHHHHHHHH--SHHHHHHHHHHHHHSHHHHH-THHHHHHHHHH-

Solvent-accessible surface area (backbone atoms only — not comparable to full-atom values): 9965 Å² total; per-residue (Å²): 132,84,79,71,50,56,81,40,26,41,20,59,45,89,72,87,80,68,84,86,55,56,69,55,58,49,53,49,49,73,70,41,71,49,80,52,31,42,46,59,60,52,70,70,64,56,73,92,61,53,70,67,52,55,40,54,37,34,74,70,60,43,30,42,77,56,58,95,83,65,75,81,83,67,73,87,67,87,78,80,78,91,71,91,80,78,96,70,76,86,69,78,76,80,71,50,56,69,58,33,39,51,54,46,38,56,67,42,46,67,47,33,77,79,36,71,82,40,46,69,53,46,54,48,40,75,63,37,89,42,58,68,49,31,51,50,49,50,53,52,42,51,75,30,82,67,30,62,75,41,62,84,50,51,66,54,52,51,58,50,75,103

Foldseek 3Di:
DDQADQAWQKAFDDDDDDPPDDPLLVVLLVVRHRPDGNVRSVVVPSPPDDSVSSVVCVVVVGIDGPDPPDDPPPPDDPDDDDDDDDDDDDDPPQDDLVQLLVQLLVLLVVVCVVDVVSVVLNVQSVVQPDLVSNVVSLVVCCPDPNVVVCVVCNVSNVVSSD

pLDDT: mean 74.17, std 15.5, range [36.12, 89.44]

Mean predicted aligned error: 18.74 Å

Radius of gyration: 22.07 Å; Cα contacts (8 Å, |Δi|>4): 142; chains: 1; bounding box: 60×31×53 Å

Sequence (162 aa):
MRPFTPDDVPAKIGGPMPHELPIQLRQLLVMVNGSRSVRELLSMGLRGVELASFDMLSQRGLIHRASAGAPPVRAAMPAPAQTAAPPQAAAPRRRGLSEARFAAIDVLLDLSTQDFAARPWVERMENARSVEALMVEVEAFLQSPLGAKHPGLHATLRRVLG